Protein AF-A0A183FNS9-F1 (afdb_monomer)

pLDDT: mean 72.02, std 17.88, range [38.72, 90.06]

Organism: Heligmosomoides polygyrus (NCBI:txid6339)

Solvent-accessible surface area (backbone atoms only — not comparable to full-atom values): 6147 Å² total; per-residue (Å²): 136,88,79,84,85,79,79,87,77,92,70,91,72,76,74,73,77,73,73,88,84,63,86,87,68,82,74,49,73,69,54,53,54,48,51,67,70,44,71,90,48,96,80,84,90,86,80,67,91,87,73,53,61,68,58,56,51,52,55,55,50,59,75,52,63,46,92,90,52,88,82,84,87,76,91,75,52,80,73,69,67,70,78,114

Radius of gyration: 21.75 Å; Cα contacts (8 Å, |Δi|>4): 10; chains: 1; bounding box: 61×52×36 Å

Secondary structure (DSSP, 8-state):
-----PPP-----------S-S-S----HHHHHHHHHHTTS-------TTS-HHHHHHHHHHHT--TT------S--HHHHTT-

Foldseek 3Di:
DDDDDDDDDDDPPPVPPPPPPDPDPPQDPVLVVVCVVPVPHDDDDDDDPPPPVVVSVVVSVVVQPDPVHDDDDPDDDPVRVPPD

Mean predicted aligned error: 13.96 Å

Sequence (84 aa):
MDVAVKQEVDSDDELVECDRCYGTVEILEYEQRLMLSTMDQDVLFVHARGLGMERLFFNHMLMYSDQKLLVIVLNTTPQDEVSG

Structure (mmCIF, N/CA/C/O backbone):
data_AF-A0A183FNS9-F1
#
_entry.id   AF-A0A183FNS9-F1
#
loop_
_atom_site.group_PDB
_atom_site.id
_atom_site.type_symbol
_atom_site.label_atom_id
_atom_site.label_alt_id
_atom_site.label_comp_id
_atom_site.label_asym_id
_atom_site.label_entity_id
_atom_site.label_seq_id
_atom_site.pdbx_PDB_ins_code
_atom_site.Cartn_x
_atom_site.Cartn_y
_atom_site.Cartn_z
_atom_site.occupancy
_atom_site.B_iso_or_equiv
_atom_site.auth_seq_id
_atom_site.auth_comp_id
_atom_site.auth_asym_id
_atom_site.auth_atom_id
_atom_site.pdbx_PDB_model_num
ATOM 1 N N . MET A 1 1 ? -50.188 41.981 -18.560 1.00 40.28 1 MET A N 1
ATOM 2 C CA . MET A 1 1 ? -49.858 41.064 -17.454 1.00 40.28 1 MET A CA 1
ATOM 3 C C . MET A 1 1 ? -49.338 39.808 -18.110 1.00 40.28 1 MET A C 1
ATOM 5 O O . MET A 1 1 ? -50.122 38.977 -18.547 1.00 40.28 1 MET A O 1
ATOM 9 N N . ASP A 1 2 ? -48.029 39.776 -18.307 1.00 38.72 2 ASP A N 1
ATOM 10 C CA . ASP A 1 2 ? -47.302 38.670 -18.911 1.00 38.72 2 ASP A CA 1
ATOM 11 C C . ASP A 1 2 ? -47.142 37.545 -17.892 1.00 38.72 2 ASP A C 1
ATOM 13 O O . ASP A 1 2 ? -46.595 37.756 -16.811 1.00 38.72 2 ASP A O 1
ATOM 17 N N . VAL A 1 3 ? -47.606 36.349 -18.244 1.00 40.03 3 VAL A N 1
ATOM 18 C CA . VAL A 1 3 ? -47.252 35.111 -17.547 1.00 40.03 3 VAL A CA 1
ATOM 19 C C . VAL A 1 3 ? -46.807 34.123 -18.614 1.00 40.03 3 VAL A C 1
ATOM 21 O O . VAL A 1 3 ? -47.616 33.502 -19.299 1.00 40.03 3 VAL A O 1
ATOM 24 N N . ALA A 1 4 ? -45.491 34.045 -18.794 1.00 41.94 4 ALA A N 1
ATOM 25 C CA . ALA A 1 4 ? -44.842 33.040 -19.617 1.00 41.94 4 ALA A CA 1
ATOM 26 C C . ALA A 1 4 ? -44.821 31.712 -18.847 1.00 41.94 4 ALA A C 1
ATOM 28 O O . ALA A 1 4 ? -44.157 31.596 -17.817 1.00 41.94 4 ALA A O 1
ATOM 29 N N . VAL A 1 5 ? -45.546 30.717 -19.354 1.00 45.00 5 VAL A N 1
ATOM 30 C CA . VAL A 1 5 ? -45.461 29.329 -18.890 1.00 45.00 5 VAL A CA 1
ATOM 31 C C . VAL A 1 5 ? -44.188 28.734 -19.489 1.00 45.00 5 VAL A C 1
ATOM 33 O O . VAL A 1 5 ? -44.115 28.501 -20.694 1.00 45.00 5 VAL A O 1
ATOM 36 N N . LYS A 1 6 ? -43.155 28.550 -18.663 1.00 44.78 6 LYS A N 1
ATOM 37 C CA . LYS A 1 6 ? -41.965 27.789 -19.049 1.00 44.78 6 LYS A CA 1
ATOM 38 C C . LYS A 1 6 ? -42.273 26.308 -18.873 1.00 44.78 6 LYS A C 1
ATOM 40 O O . LYS A 1 6 ? -42.608 25.870 -17.780 1.00 44.78 6 LYS A O 1
ATOM 45 N N . GLN A 1 7 ? -42.209 25.599 -19.990 1.00 47.16 7 GLN A N 1
ATOM 46 C CA . GLN A 1 7 ? -42.396 24.165 -20.107 1.00 47.16 7 GLN A CA 1
ATOM 47 C C . GLN A 1 7 ? -41.203 23.432 -19.481 1.00 47.16 7 GLN A C 1
ATOM 49 O O . GLN A 1 7 ? -40.052 23.821 -19.685 1.00 47.16 7 GLN A O 1
ATOM 54 N N . GLU A 1 8 ? -41.531 22.416 -18.695 1.00 44.25 8 GLU A N 1
ATOM 55 C CA . GLU A 1 8 ? -40.634 21.514 -17.982 1.00 44.25 8 GLU A CA 1
ATOM 56 C C . GLU A 1 8 ? -39.711 20.767 -18.954 1.00 44.25 8 GLU A C 1
ATOM 58 O O . GLU A 1 8 ? -40.146 20.280 -20.000 1.00 44.25 8 GLU A O 1
ATOM 63 N N . VAL A 1 9 ? -38.436 20.671 -18.584 1.00 45.53 9 VAL A N 1
ATOM 64 C CA . VAL A 1 9 ? -37.527 19.641 -19.082 1.00 45.53 9 VAL A CA 1
ATOM 65 C C . VAL A 1 9 ? -36.979 18.975 -17.830 1.00 45.53 9 VAL A C 1
ATOM 67 O O . VAL A 1 9 ? -36.130 19.546 -17.148 1.00 45.53 9 VAL A O 1
ATOM 70 N N . ASP A 1 10 ? -37.546 17.816 -17.503 1.00 43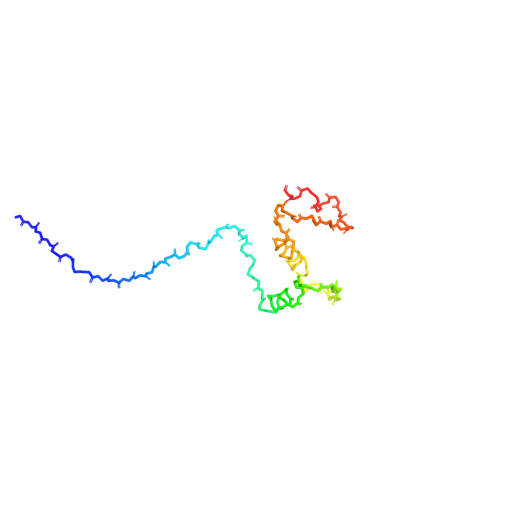.28 10 ASP A N 1
ATOM 71 C CA . ASP A 1 10 ? -36.970 16.872 -16.551 1.00 43.28 10 ASP A CA 1
ATOM 72 C C . ASP A 1 10 ? -35.570 16.505 -17.034 1.00 43.28 10 ASP A C 1
ATOM 74 O O . ASP A 1 10 ? -35.367 16.002 -18.143 1.00 43.28 10 ASP A O 1
ATOM 78 N N . SER A 1 11 ? -34.582 16.792 -16.208 1.00 44.03 11 SER A N 1
ATOM 79 C CA . SER A 1 11 ? -33.249 16.221 -16.310 1.00 44.03 11 SER A CA 1
ATOM 80 C C . SER A 1 11 ? -32.818 16.017 -14.872 1.00 44.03 11 SER A C 1
ATOM 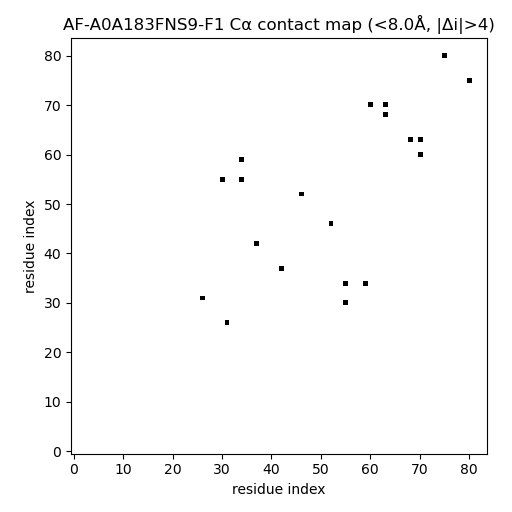82 O O . SER A 1 11 ? -32.283 16.930 -14.247 1.00 44.03 11 SER A O 1
ATOM 84 N N . ASP A 1 12 ? -33.157 14.844 -14.336 1.00 51.88 12 ASP A N 1
ATOM 85 C CA . ASP A 1 12 ? -32.651 14.317 -13.067 1.00 51.88 12 ASP A CA 1
ATOM 86 C C . ASP A 1 12 ? -31.138 14.061 -13.187 1.00 51.88 12 ASP A C 1
ATOM 88 O O . ASP A 1 12 ? -30.655 12.933 -13.114 1.00 51.88 12 ASP A O 1
ATOM 92 N N . ASP A 1 13 ? -30.370 15.127 -13.395 1.00 52.31 13 ASP A N 1
ATOM 93 C CA . ASP A 1 13 ? -28.954 15.164 -13.079 1.00 52.31 13 ASP A CA 1
ATOM 94 C C . ASP A 1 13 ? -28.859 15.480 -11.583 1.00 52.31 13 ASP A C 1
ATOM 96 O O . ASP A 1 13 ? -28.540 16.600 -11.171 1.00 52.31 13 ASP A O 1
ATOM 100 N N . GLU A 1 14 ? -29.167 14.485 -10.744 1.00 49.59 14 GLU A N 1
ATOM 101 C CA . GLU A 1 14 ? -28.625 14.477 -9.390 1.00 49.59 14 GLU A CA 1
ATOM 102 C C . GLU A 1 14 ? -27.103 14.452 -9.539 1.00 49.59 14 GLU A C 1
ATOM 104 O O . GLU A 1 14 ? -26.474 13.414 -9.753 1.00 49.59 14 GLU A O 1
ATOM 109 N N . LEU A 1 15 ? -26.506 15.641 -9.474 1.00 51.84 15 LEU A N 1
ATOM 110 C CA . LEU A 1 15 ? -25.093 15.815 -9.213 1.00 51.84 15 LEU A CA 1
ATOM 111 C C . LEU A 1 15 ? -24.832 15.142 -7.869 1.00 51.84 15 LEU A C 1
ATOM 113 O O . LEU A 1 15 ? -24.997 15.757 -6.818 1.00 51.84 15 LEU A O 1
ATOM 117 N N . VAL A 1 16 ? -24.453 13.865 -7.908 1.00 54.81 16 VAL A N 1
ATOM 118 C CA . VAL A 1 16 ? -23.810 13.207 -6.780 1.00 54.81 16 VAL A CA 1
ATOM 119 C C . VAL A 1 16 ? -22.622 14.099 -6.459 1.00 54.81 16 VAL A C 1
ATOM 121 O O . VAL A 1 16 ? -21.668 14.177 -7.237 1.00 54.81 16 VAL A O 1
ATOM 124 N N . GLU A 1 17 ? -22.721 14.862 -5.372 1.00 47.53 17 GLU A N 1
ATOM 125 C CA . GLU A 1 17 ? -21.589 15.600 -4.847 1.00 47.53 17 GLU A CA 1
ATOM 126 C C . GLU A 1 17 ? -20.534 14.543 -4.531 1.00 47.53 17 GLU A C 1
ATOM 128 O O . GLU A 1 17 ? -20.626 13.834 -3.532 1.00 47.53 17 GLU A O 1
ATOM 133 N N . CYS A 1 18 ? -19.576 14.368 -5.447 1.00 45.91 18 CYS A N 1
ATOM 134 C CA . CYS A 1 18 ? -18.385 13.580 -5.200 1.00 45.91 18 CYS A CA 1
AT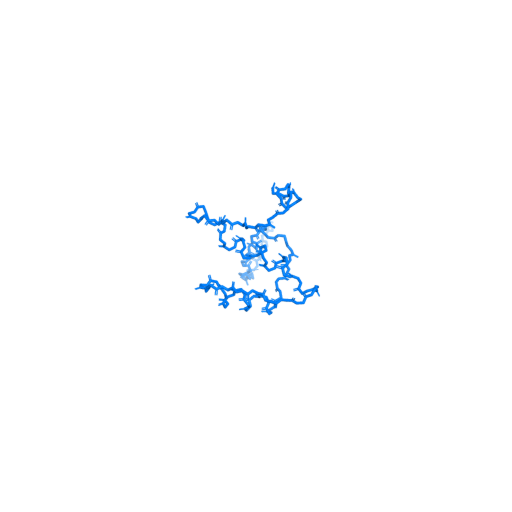OM 135 C C . CYS A 1 18 ? -17.732 14.200 -3.972 1.00 45.91 18 CYS A C 1
ATOM 137 O O . CYS A 1 18 ? -17.147 15.284 -4.058 1.00 45.91 18 CYS A O 1
ATOM 139 N N . ASP A 1 19 ? -17.936 13.535 -2.838 1.00 50.50 19 ASP A N 1
ATOM 140 C CA . ASP A 1 19 ? -17.416 13.886 -1.532 1.00 50.50 19 ASP A CA 1
ATOM 141 C C . ASP A 1 19 ? -15.969 14.364 -1.696 1.00 50.50 19 ASP A C 1
ATOM 143 O O . ASP A 1 19 ? -15.089 13.620 -2.135 1.00 50.50 19 ASP A O 1
ATOM 147 N N . ARG A 1 20 ? -15.731 15.655 -1.439 1.00 47.00 20 ARG A N 1
ATOM 148 C CA . ARG A 1 20 ? -14.449 16.337 -1.698 1.00 47.00 20 ARG A CA 1
ATOM 149 C C . ARG A 1 20 ? -13.346 15.917 -0.719 1.00 47.00 20 ARG A C 1
ATOM 151 O O . ARG A 1 20 ? -12.391 16.662 -0.513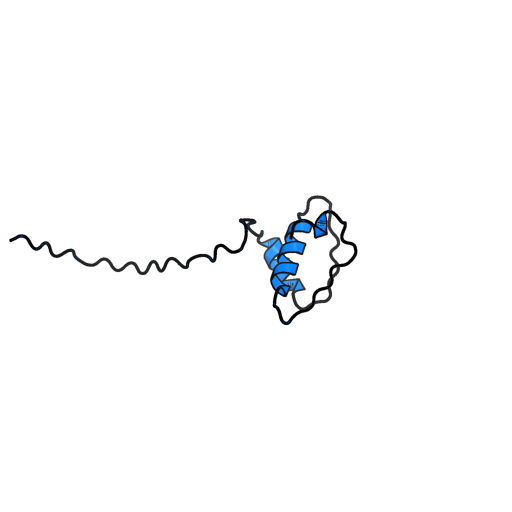 1.00 47.00 20 ARG A O 1
ATOM 158 N N . CYS A 1 21 ? -13.444 14.733 -0.132 1.00 46.50 21 CYS A N 1
ATOM 159 C CA . CYS A 1 21 ? -12.546 14.250 0.904 1.00 46.50 21 CYS A CA 1
ATOM 160 C C . CYS A 1 21 ? -11.492 13.260 0.392 1.00 46.50 21 CYS A C 1
ATOM 162 O O . CYS A 1 21 ? -11.042 12.430 1.162 1.00 46.50 21 CYS A O 1
ATOM 164 N N . TYR A 1 22 ? -11.044 13.343 -0.863 1.00 49.94 22 TYR A N 1
ATOM 165 C CA . TYR A 1 22 ? -9.804 12.686 -1.293 1.00 49.94 22 TYR A CA 1
ATOM 166 C C . TYR A 1 22 ? -9.094 13.575 -2.306 1.00 49.94 22 TYR A C 1
ATOM 168 O O . TYR A 1 22 ? -9.610 13.849 -3.389 1.00 49.94 22 TYR A O 1
ATOM 176 N N . GLY A 1 23 ? -7.916 14.081 -1.945 1.00 46.75 23 GLY A N 1
ATOM 177 C CA . GLY A 1 23 ? -7.097 14.875 -2.850 1.00 46.75 23 GLY A CA 1
ATOM 178 C C . GLY A 1 23 ? -6.728 14.063 -4.089 1.00 46.75 23 GLY A C 1
ATOM 179 O O . GLY A 1 23 ? -5.826 13.249 -4.009 1.00 46.75 23 GLY A O 1
ATOM 180 N N . THR A 1 24 ? -7.456 14.266 -5.191 1.00 50.94 24 THR A N 1
ATOM 181 C CA . THR A 1 24 ? -7.076 14.213 -6.624 1.00 50.94 24 THR A CA 1
ATOM 182 C C . THR A 1 24 ? -5.984 13.237 -7.092 1.00 50.94 24 THR A C 1
ATOM 184 O O . THR A 1 24 ? -5.322 13.501 -8.096 1.00 50.94 24 THR A O 1
ATOM 187 N N . VAL A 1 25 ? -5.744 12.123 -6.414 1.00 59.59 25 VAL A N 1
ATOM 188 C CA . VAL A 1 25 ? -4.896 11.052 -6.931 1.00 59.59 25 VAL A CA 1
ATOM 189 C C . VAL A 1 25 ? -5.839 10.018 -7.513 1.00 59.59 25 VAL A C 1
ATOM 191 O O . VAL A 1 25 ? -6.400 9.195 -6.799 1.00 59.59 25 VAL A O 1
ATOM 194 N N . GLU A 1 26 ? -6.058 10.123 -8.820 1.00 71.19 26 GLU A N 1
ATOM 195 C CA . GLU A 1 26 ? -6.815 9.133 -9.577 1.00 71.19 26 GLU A CA 1
ATOM 196 C C . GLU A 1 26 ? -6.103 7.780 -9.457 1.00 71.19 26 GLU A C 1
ATOM 198 O O . GLU A 1 26 ? -4.948 7.630 -9.868 1.00 71.19 26 GLU A O 1
ATOM 203 N N . ILE A 1 27 ? -6.774 6.823 -8.814 1.00 79.00 27 ILE A N 1
ATOM 204 C CA . ILE A 1 27 ? -6.263 5.468 -8.620 1.00 79.00 27 ILE A CA 1
ATOM 205 C C . ILE A 1 27 ? -6.300 4.766 -9.970 1.00 79.00 27 ILE A C 1
ATOM 207 O O . ILE A 1 27 ? -7.346 4.703 -10.618 1.00 79.00 27 ILE A O 1
ATOM 211 N N . LEU A 1 28 ? -5.164 4.220 -10.399 1.00 84.50 28 LEU A N 1
ATOM 212 C CA . LEU A 1 28 ? -5.130 3.473 -11.650 1.00 84.50 28 LEU A CA 1
ATOM 213 C C . LEU A 1 28 ? -5.902 2.159 -11.506 1.00 84.50 28 LEU A C 1
ATOM 215 O O . LEU A 1 28 ? -5.944 1.547 -10.441 1.00 84.50 28 LEU A O 1
ATOM 219 N N . GLU A 1 29 ? -6.453 1.659 -12.610 1.00 85.69 29 GLU A N 1
ATOM 220 C CA . GLU A 1 29 ? -7.264 0.436 -12.594 1.00 85.69 29 GLU A CA 1
ATOM 221 C C . GLU A 1 29 ? -6.513 -0.769 -11.991 1.00 85.69 29 GLU A C 1
ATOM 223 O O . GLU A 1 29 ? -7.096 -1.586 -11.274 1.00 85.69 29 GLU A O 1
ATOM 228 N N . TYR A 1 30 ? -5.200 -0.874 -12.229 1.00 86.06 30 TYR A N 1
ATOM 229 C CA . TYR A 1 30 ? -4.388 -1.941 -11.638 1.00 86.06 30 TYR A CA 1
ATOM 230 C C . TYR A 1 30 ? -4.251 -1.800 -10.115 1.00 86.06 30 TYR A C 1
ATOM 232 O O . TYR A 1 30 ? -4.242 -2.810 -9.416 1.00 86.06 30 TYR A O 1
ATOM 240 N N . GLU A 1 31 ? -4.172 -0.572 -9.599 1.00 85.25 31 GLU A N 1
ATOM 241 C CA . GLU A 1 31 ? -4.052 -0.277 -8.166 1.00 85.25 31 GLU A CA 1
ATOM 242 C C . GLU A 1 31 ? -5.361 -0.600 -7.458 1.00 85.25 31 GLU A C 1
ATOM 244 O O . GLU A 1 31 ? -5.355 -1.262 -6.424 1.00 85.25 31 GLU A O 1
ATOM 249 N N . GLN A 1 32 ? -6.490 -0.223 -8.060 1.00 85.69 32 GLN A N 1
ATOM 250 C CA . GLN A 1 32 ? -7.812 -0.541 -7.534 1.00 85.69 32 GLN A CA 1
ATOM 251 C C . GLN A 1 32 ? -8.026 -2.057 -7.440 1.00 85.69 32 GLN A C 1
ATOM 253 O O . GLN A 1 32 ? -8.454 -2.565 -6.402 1.00 85.69 32 GLN A O 1
ATOM 258 N N . ARG A 1 33 ? -7.690 -2.797 -8.505 1.00 87.88 33 ARG A N 1
ATOM 259 C CA . ARG A 1 33 ? -7.781 -4.266 -8.514 1.00 87.88 33 ARG A CA 1
ATOM 260 C C . ARG A 1 33 ? -6.867 -4.896 -7.467 1.00 87.88 33 ARG A C 1
ATOM 262 O O . ARG A 1 33 ? -7.282 -5.838 -6.796 1.00 87.88 33 ARG A O 1
ATOM 269 N N . LEU A 1 34 ? -5.651 -4.369 -7.316 1.00 87.31 34 LEU A N 1
ATOM 270 C CA . LEU A 1 34 ? -4.704 -4.839 -6.315 1.00 87.31 34 LEU A CA 1
ATOM 271 C C . LEU A 1 34 ? -5.258 -4.626 -4.902 1.00 87.31 34 LEU A C 1
ATOM 273 O O . LEU A 1 34 ? -5.360 -5.596 -4.161 1.00 87.31 34 LEU A O 1
ATOM 277 N N . MET A 1 35 ? -5.716 -3.419 -4.563 1.00 84.94 35 MET A N 1
ATOM 278 C CA . MET A 1 35 ? -6.282 -3.131 -3.239 1.00 84.94 35 MET A CA 1
ATOM 279 C C . MET A 1 35 ? -7.478 -4.021 -2.897 1.00 84.94 35 MET A C 1
ATOM 281 O O . MET A 1 35 ? -7.535 -4.563 -1.798 1.00 84.94 35 MET A O 1
ATOM 285 N N . LEU A 1 36 ? -8.403 -4.220 -3.843 1.00 86.12 36 LEU A N 1
ATOM 286 C CA . LEU A 1 36 ? -9.550 -5.112 -3.644 1.00 86.12 36 LEU A CA 1
ATOM 287 C C . LEU A 1 36 ? -9.116 -6.558 -3.395 1.00 86.12 36 LEU A C 1
ATOM 289 O O . LEU A 1 36 ? -9.715 -7.245 -2.575 1.00 86.12 36 LEU A O 1
ATOM 293 N N . SER A 1 37 ? -8.071 -7.024 -4.084 1.00 86.81 37 SER A N 1
ATOM 294 C CA . SER A 1 37 ? -7.556 -8.380 -3.883 1.00 86.81 37 SER A CA 1
ATOM 295 C C . SER A 1 37 ? -6.864 -8.567 -2.530 1.00 86.81 37 SER A C 1
ATOM 297 O O . SER A 1 37 ? -6.868 -9.675 -2.000 1.00 86.81 37 SER A O 1
ATOM 299 N N . THR A 1 38 ? -6.298 -7.497 -1.963 1.00 86.38 38 THR A N 1
ATOM 300 C CA . THR A 1 38 ? -5.498 -7.551 -0.734 1.00 86.38 38 THR A CA 1
ATOM 301 C C . THR A 1 38 ? -6.242 -7.108 0.525 1.00 86.38 38 THR A C 1
ATOM 303 O O . THR A 1 38 ? -5.681 -7.212 1.606 1.00 86.38 38 THR A O 1
ATOM 306 N N . MET A 1 39 ? -7.475 -6.606 0.411 1.00 82.25 39 MET A N 1
ATOM 307 C CA . MET A 1 39 ? -8.228 -6.006 1.526 1.00 82.25 39 MET A CA 1
ATOM 308 C C . MET A 1 39 ? -8.431 -6.949 2.724 1.00 82.25 39 MET A C 1
ATOM 310 O O . MET A 1 39 ? -8.327 -6.520 3.869 1.00 82.25 39 MET A O 1
ATOM 314 N N . ASP A 1 40 ? -8.696 -8.228 2.461 1.00 82.44 40 ASP A N 1
ATOM 315 C CA . ASP A 1 40 ? -9.018 -9.220 3.497 1.00 82.44 40 ASP A CA 1
ATOM 316 C C . ASP A 1 40 ? -7.919 -10.287 3.646 1.00 82.44 40 ASP A C 1
ATOM 318 O O . ASP A 1 40 ? -8.168 -11.386 4.147 1.00 82.44 40 ASP A O 1
ATOM 322 N N . GLN A 1 41 ? -6.709 -10.008 3.152 1.00 85.88 41 GLN A N 1
ATOM 323 C CA . GLN A 1 41 ? -5.611 -10.973 3.104 1.00 85.88 41 GLN A CA 1
ATOM 324 C C . GLN A 1 41 ? -4.351 -10.437 3.783 1.00 85.88 41 GLN A C 1
ATOM 326 O O . GLN A 1 41 ? -4.029 -9.256 3.684 1.00 85.88 41 GLN A O 1
ATOM 331 N N . ASP A 1 42 ? -3.582 -11.337 4.397 1.00 89.06 42 ASP A N 1
ATOM 332 C CA . ASP A 1 42 ? -2.221 -11.034 4.837 1.00 89.06 42 ASP A CA 1
ATOM 333 C C . ASP A 1 42 ? -1.304 -10.966 3.608 1.00 89.06 42 ASP A C 1
ATOM 335 O O . ASP A 1 42 ? -1.120 -11.962 2.900 1.00 89.06 42 ASP A O 1
ATOM 339 N N . VAL A 1 43 ? -0.728 -9.792 3.334 1.00 87.94 43 VAL A N 1
ATOM 340 C CA . VAL A 1 43 ? -0.004 -9.534 2.079 1.00 87.94 43 VAL A CA 1
ATOM 341 C C . VAL A 1 43 ? 1.411 -8.999 2.277 1.00 87.94 43 VAL A C 1
ATOM 343 O O . VAL A 1 43 ? 1.707 -8.252 3.206 1.00 87.94 43 VAL A O 1
ATOM 346 N N . LEU A 1 44 ? 2.294 -9.362 1.340 1.00 89.62 44 LEU A N 1
ATOM 347 C CA . LEU A 1 44 ? 3.641 -8.814 1.190 1.00 89.62 44 LEU A CA 1
ATOM 348 C C . LEU A 1 44 ? 3.814 -8.301 -0.242 1.00 89.62 44 LEU A C 1
ATOM 350 O O . LEU A 1 44 ? 3.760 -9.078 -1.196 1.00 89.62 44 LEU A O 1
ATOM 354 N N . PHE A 1 45 ? 4.076 -7.005 -0.397 1.00 86.25 45 PHE A N 1
ATOM 355 C CA . PHE A 1 45 ? 4.310 -6.397 -1.706 1.00 86.25 45 PHE A CA 1
ATOM 356 C C . PHE A 1 45 ? 5.801 -6.372 -2.054 1.00 86.25 45 PHE A C 1
ATOM 358 O O . PHE A 1 45 ? 6.609 -5.784 -1.337 1.00 86.25 45 PHE A O 1
ATOM 365 N N . VAL A 1 46 ? 6.162 -6.958 -3.199 1.00 89.44 46 VAL A N 1
ATOM 366 C CA . VAL A 1 46 ? 7.493 -6.817 -3.809 1.00 89.44 46 VAL A CA 1
ATOM 367 C C . VAL A 1 46 ? 7.350 -5.935 -5.041 1.00 89.44 46 VAL A C 1
ATOM 369 O O . VAL A 1 46 ? 6.665 -6.303 -5.993 1.00 89.44 46 VAL A O 1
ATOM 372 N N . HIS A 1 47 ? 7.983 -4.765 -5.026 1.00 84.25 47 HIS A N 1
ATOM 373 C CA . HIS A 1 47 ? 7.810 -3.760 -6.070 1.00 84.25 47 HIS A CA 1
ATOM 374 C C . HIS A 1 47 ? 9.146 -3.258 -6.624 1.00 84.25 47 HIS A C 1
ATOM 376 O O . HIS A 1 47 ? 10.184 -3.295 -5.964 1.00 84.25 47 HIS A O 1
ATOM 382 N N . ALA A 1 48 ? 9.101 -2.736 -7.849 1.00 89.19 48 ALA A N 1
ATOM 383 C CA . ALA A 1 48 ? 10.201 -1.977 -8.427 1.00 89.19 48 ALA A CA 1
ATOM 384 C C . ALA A 1 48 ? 10.143 -0.504 -7.983 1.00 89.19 48 ALA A C 1
ATOM 386 O O . ALA A 1 48 ? 9.101 0.014 -7.564 1.00 89.19 48 ALA A O 1
ATOM 387 N N . ARG A 1 49 ? 11.269 0.206 -8.088 1.00 85.50 49 ARG A N 1
ATOM 388 C CA . ARG A 1 49 ? 11.318 1.651 -7.830 1.00 85.50 49 ARG A CA 1
ATOM 389 C C . ARG A 1 49 ? 10.484 2.402 -8.876 1.00 85.50 49 ARG A C 1
ATOM 391 O O . ARG A 1 49 ? 10.619 2.138 -10.064 1.00 85.50 49 ARG A O 1
ATOM 398 N N . GLY A 1 50 ? 9.675 3.365 -8.430 1.00 83.00 50 GLY A N 1
ATOM 399 C CA .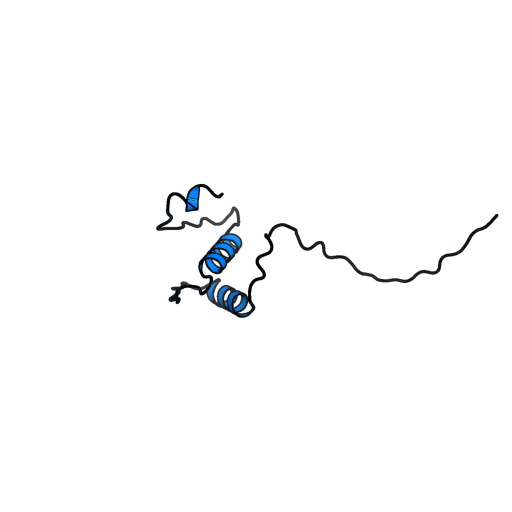 GLY A 1 50 ? 8.853 4.213 -9.308 1.00 83.00 50 GLY A CA 1
ATOM 400 C C . GLY A 1 50 ? 7.436 3.696 -9.573 1.00 83.00 50 GLY A C 1
ATOM 401 O O . GLY A 1 50 ? 6.681 4.366 -10.263 1.00 83.00 50 GLY A O 1
ATOM 402 N N . LEU A 1 51 ? 7.050 2.556 -8.990 1.00 80.62 51 LEU A N 1
ATOM 403 C CA . LEU A 1 51 ? 5.724 1.949 -9.172 1.00 80.62 51 LEU A CA 1
ATOM 404 C C . LEU A 1 51 ? 4.614 2.586 -8.310 1.00 80.62 51 LEU A C 1
ATOM 406 O O . LEU A 1 51 ? 3.536 2.026 -8.195 1.00 80.62 51 LEU A O 1
ATOM 410 N N . GLY A 1 52 ? 4.888 3.718 -7.652 1.00 78.75 52 GLY A N 1
ATOM 411 C CA . GLY A 1 52 ? 3.868 4.460 -6.906 1.00 78.75 52 GLY A CA 1
ATOM 412 C C . GLY A 1 52 ? 3.358 3.795 -5.621 1.00 78.75 52 GLY A C 1
ATOM 413 O O . GLY A 1 52 ? 2.301 4.184 -5.139 1.00 78.75 52 GLY A O 1
ATOM 414 N N . MET A 1 53 ? 4.094 2.845 -5.029 1.00 83.12 53 MET A N 1
ATOM 415 C CA . MET A 1 53 ? 3.650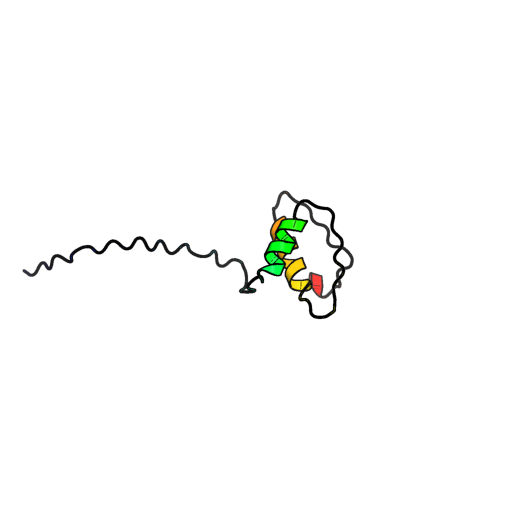 2.116 -3.824 1.00 83.12 53 MET A CA 1
ATOM 416 C C . MET A 1 53 ? 3.285 3.003 -2.636 1.00 83.12 53 MET A C 1
ATOM 418 O O . MET A 1 53 ? 2.423 2.634 -1.851 1.00 83.12 53 MET A O 1
ATOM 422 N N . GLU A 1 54 ? 3.905 4.172 -2.520 1.00 84.38 54 GLU A N 1
ATOM 423 C CA . GLU A 1 54 ? 3.552 5.173 -1.515 1.00 84.38 54 GLU A CA 1
ATOM 424 C C . GLU A 1 54 ? 2.067 5.567 -1.609 1.00 84.38 54 GLU A C 1
ATOM 426 O O . GLU A 1 54 ? 1.363 5.591 -0.605 1.00 84.38 54 GLU A O 1
ATOM 431 N N . ARG A 1 55 ? 1.545 5.760 -2.827 1.00 83.88 55 ARG A N 1
ATOM 432 C CA . ARG A 1 55 ? 0.129 6.086 -3.059 1.00 83.88 55 ARG A CA 1
ATOM 433 C C . ARG A 1 55 ? -0.788 4.921 -2.713 1.00 83.88 55 ARG A C 1
ATOM 435 O O . ARG A 1 55 ? -1.840 5.130 -2.116 1.00 83.88 55 ARG A O 1
ATOM 442 N N . LEU A 1 56 ? -0.398 3.700 -3.080 1.00 83.06 56 LEU A N 1
ATOM 443 C CA . LEU A 1 56 ? -1.156 2.495 -2.739 1.00 83.06 56 LEU A CA 1
ATOM 444 C C . LEU A 1 56 ? -1.226 2.313 -1.217 1.00 83.06 56 LEU A C 1
ATOM 446 O O . LEU A 1 56 ? -2.288 2.028 -0.672 1.00 83.06 56 LEU A O 1
ATOM 450 N N . PHE A 1 57 ? -0.102 2.539 -0.536 1.00 85.38 57 PHE A N 1
ATOM 451 C CA . PHE A 1 57 ? 0.007 2.458 0.912 1.00 85.38 57 PHE A CA 1
ATOM 452 C C . PHE A 1 57 ? -0.902 3.474 1.614 1.00 85.38 57 PHE A C 1
ATOM 454 O O . PHE A 1 57 ? -1.665 3.088 2.498 1.00 85.38 57 PHE A O 1
ATOM 461 N N . PHE A 1 58 ? -0.899 4.740 1.182 1.00 84.50 58 PHE A N 1
ATOM 462 C CA . PHE A 1 58 ? -1.810 5.749 1.730 1.00 84.50 58 PHE A CA 1
ATOM 463 C C . PHE A 1 58 ? -3.282 5.375 1.532 1.00 84.50 58 PHE A C 1
ATOM 465 O O . PHE A 1 58 ? -4.060 5.461 2.477 1.00 84.50 58 PHE A O 1
ATOM 472 N N .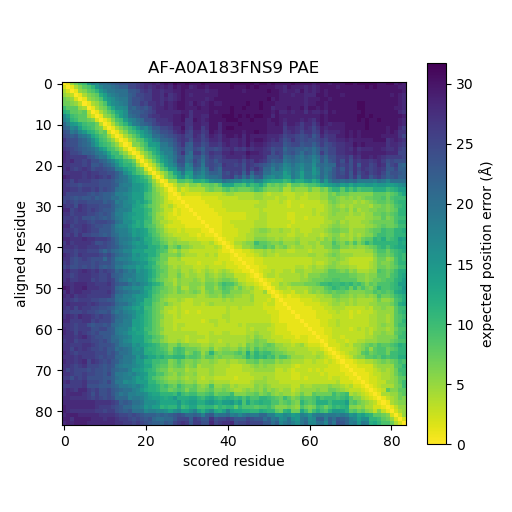 ASN A 1 59 ? -3.666 4.900 0.344 1.00 83.44 59 ASN A N 1
ATOM 473 C CA . ASN A 1 59 ? -5.044 4.470 0.091 1.00 83.44 59 ASN A CA 1
ATOM 474 C C . ASN A 1 59 ? -5.460 3.273 0.957 1.00 83.44 59 ASN A C 1
ATOM 476 O O . ASN A 1 59 ? -6.584 3.226 1.452 1.00 83.44 59 ASN A O 1
ATOM 480 N N . HIS A 1 60 ? -4.548 2.331 1.193 1.00 82.88 60 HIS A N 1
ATOM 481 C CA . HIS A 1 60 ? -4.799 1.218 2.102 1.00 82.88 60 HIS A CA 1
ATOM 482 C C . HIS A 1 60 ? -4.990 1.709 3.545 1.00 82.88 60 HIS A C 1
ATOM 484 O O . HIS A 1 60 ? -5.885 1.249 4.244 1.00 82.88 60 HIS A O 1
ATOM 490 N N . MET A 1 61 ? -4.214 2.707 3.974 1.00 83.38 61 MET A N 1
ATOM 491 C CA . MET A 1 61 ? -4.376 3.331 5.289 1.00 83.38 61 MET A CA 1
ATOM 492 C C . MET A 1 61 ? -5.738 4.023 5.440 1.00 83.38 61 MET A C 1
ATOM 494 O O . MET A 1 61 ? -6.391 3.885 6.471 1.00 83.38 61 MET A O 1
ATOM 498 N N . LEU A 1 62 ? -6.184 4.722 4.393 1.00 83.50 62 LEU A N 1
ATOM 499 C CA . LEU A 1 62 ? -7.483 5.397 4.350 1.00 83.50 62 LEU A CA 1
ATOM 500 C C . LEU A 1 62 ? -8.645 4.404 4.474 1.00 83.50 62 LEU A C 1
ATOM 502 O O . LEU A 1 62 ? -9.594 4.659 5.212 1.00 83.50 62 LEU A O 1
ATOM 506 N N . MET A 1 63 ? -8.539 3.239 3.830 1.00 79.50 63 MET A N 1
ATOM 507 C CA . MET A 1 63 ? -9.525 2.159 3.947 1.00 79.50 63 MET A CA 1
ATOM 508 C C . MET A 1 63 ? -9.699 1.666 5.394 1.00 79.50 63 MET A C 1
ATOM 510 O O . MET A 1 63 ? -10.813 1.333 5.792 1.00 79.50 63 MET A O 1
ATOM 514 N N . TYR A 1 64 ? -8.634 1.668 6.199 1.00 82.12 64 TYR A N 1
ATOM 515 C CA . TYR A 1 64 ? -8.686 1.273 7.612 1.00 82.12 64 TYR A CA 1
ATOM 516 C C . TYR A 1 64 ? -8.799 2.450 8.590 1.00 82.12 64 TYR A C 1
ATOM 518 O O . TYR A 1 64 ? -8.631 2.259 9.792 1.00 82.12 64 TYR A O 1
ATOM 526 N N . SER A 1 65 ? -9.116 3.657 8.113 1.00 82.50 65 SER A N 1
ATOM 527 C CA . SER A 1 65 ? -9.224 4.868 8.942 1.00 82.50 65 SER A CA 1
ATOM 528 C C . SER A 1 65 ? -10.501 4.926 9.813 1.00 82.50 65 SER A C 1
ATOM 530 O O . SER A 1 65 ? -10.843 5.971 10.366 1.00 82.50 65 SER A O 1
ATOM 532 N N . ASP A 1 66 ? -11.225 3.812 9.977 1.00 86.25 66 ASP A N 1
ATOM 533 C CA . ASP A 1 66 ? -12.383 3.733 10.876 1.00 86.25 66 ASP A CA 1
ATOM 534 C C . ASP A 1 66 ? -11.939 3.887 12.343 1.00 86.25 66 ASP A C 1
ATOM 536 O O . ASP A 1 66 ? -11.005 3.234 12.802 1.00 86.25 66 ASP A O 1
ATOM 540 N N . GLN A 1 67 ? -12.664 4.701 13.114 1.00 83.50 67 GLN A N 1
ATOM 541 C CA . GLN A 1 67 ? -12.440 4.931 14.547 1.00 83.50 67 GLN A CA 1
ATOM 542 C C . GLN A 1 67 ? -12.465 3.647 15.393 1.00 83.50 67 GLN A C 1
ATOM 544 O O . GLN A 1 67 ? -11.974 3.640 16.522 1.00 83.50 67 GLN A O 1
ATOM 549 N N . LYS A 1 68 ? -13.070 2.566 14.888 1.00 90.06 68 LYS A N 1
ATOM 550 C CA . LYS A 1 68 ? -13.127 1.262 15.566 1.00 90.06 68 LYS A CA 1
ATOM 551 C C . LYS A 1 68 ? -11.913 0.373 15.294 1.00 90.06 68 LYS A C 1
ATOM 553 O O . LYS A 1 68 ? -11.781 -0.660 15.950 1.00 90.06 68 LYS A O 1
ATOM 558 N N . LEU A 1 69 ? -11.064 0.737 14.336 1.00 84.50 69 LEU A N 1
ATOM 559 C CA . LEU A 1 69 ? -9.907 -0.044 13.919 1.00 84.50 69 LEU A CA 1
ATOM 560 C C . LEU A 1 69 ? -8.619 0.610 14.426 1.00 84.50 69 LEU A C 1
ATOM 562 O O . LEU A 1 69 ? -8.437 1.821 14.354 1.00 84.50 69 LEU A O 1
ATOM 566 N N . LEU A 1 70 ? -7.712 -0.213 14.954 1.00 88.62 70 LEU A N 1
ATOM 567 C CA . LEU A 1 70 ? -6.366 0.214 15.323 1.00 88.62 70 LEU A CA 1
ATOM 568 C C . LEU A 1 70 ? -5.386 -0.319 14.283 1.00 88.62 70 LEU A C 1
ATOM 570 O O . LEU A 1 70 ? -5.211 -1.531 14.162 1.00 88.62 70 LEU A O 1
ATOM 574 N N . VAL A 1 71 ? -4.719 0.593 13.584 1.00 87.06 71 VAL A N 1
ATOM 575 C CA . VAL A 1 71 ? -3.658 0.276 12.624 1.00 87.06 71 VAL A CA 1
ATOM 576 C C . VAL A 1 71 ? -2.335 0.794 13.169 1.00 87.06 71 VAL A C 1
ATOM 578 O O . VAL A 1 71 ? -2.237 1.947 13.583 1.00 87.06 71 VAL A O 1
ATOM 581 N N . ILE A 1 72 ? -1.313 -0.061 13.174 1.00 88.50 72 ILE A N 1
ATOM 582 C CA . ILE A 1 72 ? 0.048 0.308 13.572 1.00 88.50 72 ILE A CA 1
ATOM 583 C C . ILE A 1 72 ? 0.926 0.240 12.330 1.00 88.50 72 ILE A C 1
ATOM 585 O O . ILE A 1 72 ? 1.144 -0.837 11.776 1.00 88.50 72 ILE A O 1
ATOM 589 N N . VAL A 1 73 ? 1.450 1.389 11.912 1.00 89.00 73 VAL A N 1
ATOM 590 C CA . VAL A 1 73 ? 2.460 1.458 10.857 1.00 89.00 73 VAL A CA 1
ATOM 591 C C . VAL A 1 73 ? 3.837 1.333 11.496 1.00 89.00 73 VAL A C 1
ATOM 593 O O . VAL A 1 73 ? 4.143 2.005 12.478 1.00 89.00 73 VAL A O 1
ATOM 596 N N . LEU A 1 74 ? 4.667 0.448 10.953 1.00 90.00 74 LEU A N 1
ATOM 597 C CA . LEU A 1 74 ? 6.022 0.207 11.438 1.00 90.00 74 LEU A CA 1
ATOM 598 C C . LEU A 1 74 ? 7.046 0.835 10.497 1.00 90.00 74 LEU A C 1
ATOM 600 O O . LEU A 1 74 ? 6.803 0.960 9.299 1.00 90.00 74 LEU A O 1
ATOM 604 N N . ASN A 1 75 ? 8.229 1.133 11.039 1.00 89.56 75 ASN A N 1
ATOM 605 C CA . ASN A 1 75 ? 9.379 1.619 10.273 1.00 89.56 75 ASN A CA 1
ATOM 606 C C . ASN A 1 75 ? 9.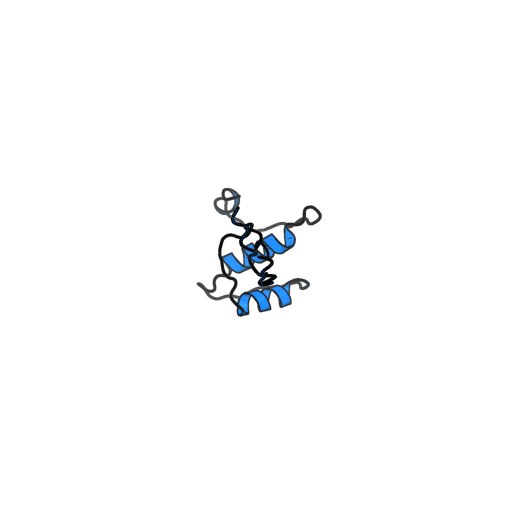122 2.948 9.530 1.00 89.56 75 ASN A C 1
ATOM 608 O O . ASN A 1 75 ? 9.660 3.169 8.446 1.00 89.56 75 ASN A O 1
ATOM 612 N N . THR A 1 76 ? 8.301 3.821 10.116 1.00 87.44 76 THR A N 1
ATOM 613 C CA . THR A 1 76 ? 8.129 5.210 9.676 1.00 87.44 76 THR A CA 1
ATOM 614 C C . THR A 1 76 ? 9.359 6.045 10.018 1.00 87.44 76 THR A C 1
ATOM 616 O O . THR A 1 76 ? 10.102 5.755 10.961 1.00 87.44 76 THR A O 1
ATOM 619 N N . THR A 1 77 ? 9.590 7.099 9.243 1.00 87.50 77 THR A N 1
ATOM 620 C CA . THR A 1 77 ? 10.600 8.115 9.537 1.00 87.50 77 THR A CA 1
ATOM 621 C C . THR A 1 77 ? 9.961 9.332 10.215 1.00 87.50 77 THR A C 1
ATOM 623 O O . THR A 1 77 ? 8.757 9.551 10.080 1.00 87.50 77 THR A O 1
ATOM 626 N N . PRO A 1 78 ? 10.745 10.197 10.888 1.00 79.06 78 PRO A N 1
ATOM 627 C CA . PRO A 1 78 ? 10.209 11.413 11.506 1.00 79.06 78 PRO A CA 1
ATOM 628 C C . PRO A 1 78 ? 9.556 12.379 10.508 1.00 79.06 78 PRO A C 1
ATOM 630 O O . PRO A 1 78 ? 8.785 13.242 10.905 1.00 79.06 78 PRO A O 1
ATOM 633 N N . GLN A 1 79 ? 9.882 12.277 9.215 1.00 75.50 79 GLN A N 1
ATOM 634 C CA . GLN A 1 79 ? 9.265 13.097 8.170 1.00 75.50 79 GLN A CA 1
ATOM 635 C C . GLN A 1 79 ? 7.847 12.620 7.830 1.00 75.50 79 GLN A C 1
ATOM 637 O O . GLN A 1 79 ? 7.017 13.439 7.445 1.00 75.50 79 GLN A O 1
ATOM 642 N N . ASP A 1 80 ? 7.565 11.33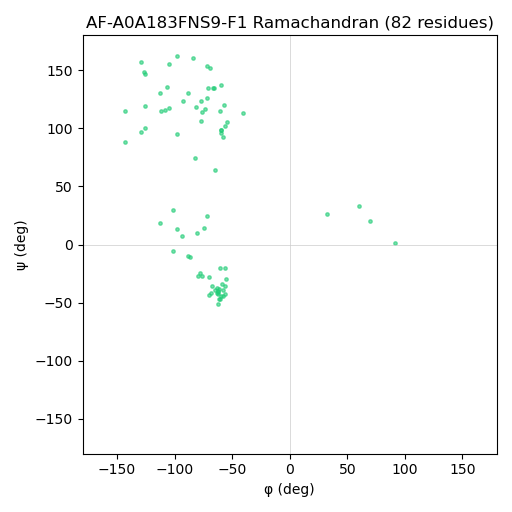3 8.038 1.00 70.50 80 ASP A N 1
ATOM 643 C CA . ASP A 1 80 ? 6.261 10.723 7.765 1.00 70.50 80 ASP A CA 1
ATOM 644 C C . ASP A 1 80 ? 5.238 11.047 8.870 1.00 70.50 80 ASP A C 1
ATOM 646 O O . ASP A 1 80 ? 4.039 11.077 8.615 1.00 70.50 80 ASP A O 1
ATOM 650 N N . GLU A 1 81 ? 5.702 11.342 10.091 1.00 64.50 81 GLU A N 1
ATOM 651 C CA . GLU A 1 81 ? 4.846 11.672 11.244 1.00 64.50 81 GLU A CA 1
ATOM 652 C C . GLU A 1 81 ? 4.344 13.127 11.243 1.00 64.50 81 GLU A C 1
ATOM 654 O O . GLU A 1 81 ? 3.300 13.421 11.818 1.00 64.50 81 GLU A O 1
ATOM 659 N N . VAL A 1 82 ? 5.079 14.057 10.620 1.00 57.69 82 VAL A N 1
ATOM 660 C CA . VAL A 1 82 ? 4.835 15.513 10.741 1.00 57.69 82 VAL A CA 1
ATOM 661 C C . VAL A 1 82 ? 3.834 16.045 9.700 1.00 57.69 82 VAL A C 1
ATOM 663 O O . VAL A 1 82 ? 3.389 17.184 9.808 1.00 57.69 82 VAL A O 1
ATOM 666 N N . SER A 1 83 ? 3.458 15.244 8.697 1.00 51.69 83 SER A N 1
ATOM 667 C CA . SER A 1 83 ? 2.559 15.670 7.609 1.00 51.69 83 SER A CA 1
ATOM 668 C C . SER A 1 83 ? 1.068 15.357 7.836 1.00 51.69 83 SER A C 1
ATOM 670 O O . SER A 1 83 ? 0.283 15.532 6.900 1.00 51.69 83 SER A O 1
ATOM 672 N N . GLY A 1 84 ? 0.690 14.886 9.031 1.00 46.41 84 GLY A N 1
ATOM 673 C CA . GLY A 1 84 ? -0.696 14.592 9.430 1.00 46.41 84 GLY A CA 1
ATOM 674 C C . GLY A 1 84 ? -1.440 15.783 10.020 1.00 46.41 84 GLY A C 1
ATOM 675 O O . GLY A 1 84 ? -0.816 16.550 10.788 1.00 46.41 84 GLY A O 1
#